Protein AF-A0A937LG15-F1 (afdb_monomer_lite)

Foldseek 3Di:
DLQVLQCLQQAPVVCLVVDDAPAADDDPDDPDDSVRSNVCNDLVSQQVVQCVVPPPDGDPPVNVVCVLLSKGWRGWYQDVVPVRDIDTDIDGDNVPGDLVVVCVVLPPVRSVVVCVVVVDDPPD

Secondary structure (DSSP, 8-state):
-HHHHHHHHSB-GGGTTT---SSB----S----HHHHHGGGSHHHHHHHHHHHSTT----HHHHHHHHTT-EEEEEEEEGGGTTEEEEEEE--GGGS-HHHHHHHHHHHHHHHHHHHTTT----

pLDDT: mean 82.6, std 12.72, range [34.53, 97.0]

Sequence (124 aa):
MIADTMLTNFKAKDFAALVEPINPLKVRNRVWTEDMLAELANVKMLGKLIGRCDPGKAVPVLLRHYLSLNGKLVCFNIHSNFNDSLEGLIIVDVRNTERKTLNRFLGTEGLEYFMSFHQLQDSA

Structure (mmCIF, N/CA/C/O backbone):
data_AF-A0A937LG15-F1
#
_entry.id   AF-A0A937LG15-F1
#
loop_
_atom_site.group_PDB
_atom_site.id
_atom_site.type_symbol
_atom_site.label_atom_id
_atom_site.label_alt_id
_atom_site.label_comp_id
_atom_site.label_asym_id
_atom_site.label_entity_id
_atom_site.label_seq_id
_atom_site.pdbx_PDB_ins_code
_atom_site.Cartn_x
_atom_site.Cartn_y
_atom_site.Cartn_z
_atom_site.occupancy
_atom_site.B_iso_or_equiv
_atom_site.auth_seq_id
_atom_site.auth_comp_id
_atom_site.auth_asym_id
_atom_site.auth_atom_id
_atom_site.pdbx_PDB_model_num
ATOM 1 N N . MET A 1 1 ? 10.652 -7.796 -8.415 1.00 71.81 1 MET A N 1
ATOM 2 C CA . MET A 1 1 ? 10.814 -8.412 -7.083 1.00 71.81 1 MET A CA 1
ATOM 3 C C . MET A 1 1 ? 9.962 -7.718 -6.034 1.00 71.81 1 MET A C 1
ATOM 5 O O . MET A 1 1 ? 8.942 -8.292 -5.718 1.00 71.81 1 MET A O 1
ATOM 9 N N . ILE A 1 2 ? 10.278 -6.503 -5.543 1.00 76.81 2 ILE A N 1
ATOM 10 C CA . ILE A 1 2 ? 9.453 -5.838 -4.499 1.00 76.81 2 ILE A CA 1
ATOM 11 C C . ILE A 1 2 ? 7.984 -5.746 -4.921 1.00 76.81 2 ILE A C 1
ATOM 13 O O . ILE A 1 2 ? 7.114 -6.194 -4.183 1.00 76.81 2 ILE A O 1
ATOM 17 N N . ALA A 1 3 ? 7.715 -5.219 -6.119 1.00 81.31 3 ALA A N 1
ATOM 18 C CA . ALA A 1 3 ? 6.358 -5.110 -6.644 1.00 81.31 3 ALA A CA 1
ATOM 19 C C . ALA A 1 3 ? 5.640 -6.472 -6.700 1.00 81.31 3 ALA A C 1
ATOM 21 O O . ALA A 1 3 ? 4.515 -6.595 -6.229 1.00 81.31 3 ALA A O 1
ATOM 22 N N . ASP A 1 4 ? 6.316 -7.511 -7.197 1.00 83.25 4 ASP A N 1
ATOM 23 C CA . ASP A 1 4 ? 5.755 -8.863 -7.290 1.00 83.25 4 ASP A CA 1
ATOM 24 C C . ASP A 1 4 ? 5.510 -9.482 -5.906 1.00 83.25 4 ASP A C 1
ATOM 26 O O . ASP A 1 4 ? 4.444 -10.039 -5.665 1.00 83.25 4 ASP A O 1
ATOM 30 N N . THR A 1 5 ? 6.446 -9.337 -4.960 1.00 79.94 5 THR A N 1
ATOM 31 C CA . THR A 1 5 ? 6.279 -9.794 -3.573 1.00 79.94 5 THR A CA 1
ATOM 32 C C . THR A 1 5 ? 5.087 -9.110 -2.910 1.00 79.94 5 THR A C 1
ATOM 34 O O . THR A 1 5 ? 4.308 -9.756 -2.212 1.00 79.94 5 THR A O 1
ATOM 37 N N . MET A 1 6 ? 4.917 -7.809 -3.144 1.00 82.31 6 MET A N 1
ATOM 38 C CA . MET A 1 6 ? 3.792 -7.033 -2.624 1.00 82.31 6 MET A CA 1
ATOM 39 C C . MET A 1 6 ? 2.460 -7.478 -3.214 1.00 82.31 6 MET A C 1
ATOM 41 O O . MET A 1 6 ? 1.531 -7.762 -2.461 1.00 82.31 6 MET A O 1
ATOM 45 N N . LEU A 1 7 ? 2.378 -7.611 -4.537 1.00 86.12 7 LEU A N 1
ATOM 46 C CA . LEU A 1 7 ? 1.167 -8.081 -5.210 1.00 86.12 7 LEU A CA 1
ATOM 47 C C . LEU A 1 7 ? 0.854 -9.555 -4.935 1.00 86.12 7 LEU A C 1
ATOM 49 O O . LEU A 1 7 ? -0.287 -9.958 -5.121 1.00 86.12 7 LEU A O 1
ATOM 53 N N . THR A 1 8 ? 1.825 -10.358 -4.500 1.00 85.50 8 THR A N 1
ATOM 54 C CA . THR A 1 8 ? 1.592 -11.761 -4.126 1.00 85.50 8 THR A CA 1
ATOM 55 C C . THR A 1 8 ? 1.021 -11.864 -2.712 1.00 85.50 8 THR A C 1
ATOM 57 O O . THR A 1 8 ? 0.011 -12.527 -2.499 1.00 85.50 8 THR A O 1
ATOM 60 N N . ASN A 1 9 ? 1.626 -11.165 -1.747 1.00 83.81 9 ASN A N 1
ATOM 61 C CA . ASN A 1 9 ? 1.323 -11.363 -0.324 1.00 83.81 9 ASN A CA 1
ATOM 62 C C . ASN A 1 9 ? 0.275 -10.406 0.241 1.00 83.81 9 ASN A C 1
ATOM 64 O O . ASN A 1 9 ? -0.403 -10.736 1.209 1.00 83.81 9 ASN A O 1
ATOM 68 N N . PHE A 1 10 ? 0.140 -9.218 -0.345 1.00 86.94 10 PHE A N 1
ATOM 69 C CA . PHE A 1 10 ? -0.697 -8.145 0.191 1.00 86.94 10 PHE A CA 1
ATOM 70 C C . PHE A 1 10 ? -1.759 -7.698 -0.815 1.00 86.94 10 PHE A C 1
ATOM 72 O O . PHE A 1 10 ? -2.175 -6.545 -0.793 1.00 86.94 10 PHE A O 1
ATOM 79 N N . LYS A 1 11 ? -2.199 -8.577 -1.724 1.00 90.00 11 LYS A N 1
ATOM 80 C CA . LYS A 1 11 ? -3.154 -8.211 -2.779 1.00 90.00 11 LYS A CA 1
ATOM 81 C C . LYS A 1 11 ? -4.539 -7.880 -2.227 1.00 90.00 11 LYS A C 1
ATOM 83 O O . LYS A 1 11 ? -5.148 -8.681 -1.517 1.00 90.00 11 LYS A O 1
ATOM 88 N N . ALA A 1 12 ? -5.092 -6.755 -2.657 1.00 92.81 12 ALA A N 1
ATOM 89 C CA . ALA A 1 12 ? -6.496 -6.401 -2.495 1.00 92.81 12 ALA A CA 1
ATOM 90 C C . ALA A 1 12 ? -7.342 -7.160 -3.534 1.00 92.81 12 ALA A C 1
ATOM 92 O O . ALA A 1 12 ? -7.755 -6.592 -4.543 1.00 92.81 12 ALA A O 1
ATOM 93 N N . LYS A 1 13 ? -7.539 -8.470 -3.322 1.00 89.81 13 LYS A N 1
ATOM 94 C CA . LYS A 1 13 ? -8.196 -9.370 -4.292 1.00 89.81 13 LYS A CA 1
ATOM 95 C C . LYS A 1 13 ? -9.566 -8.856 -4.743 1.00 89.81 13 LYS A C 1
ATOM 97 O O . LYS A 1 13 ? -9.827 -8.852 -5.940 1.00 89.81 13 LYS A O 1
ATOM 102 N N . ASP A 1 14 ? -10.357 -8.340 -3.808 1.00 90.94 14 ASP A N 1
ATOM 103 C CA . ASP A 1 14 ? -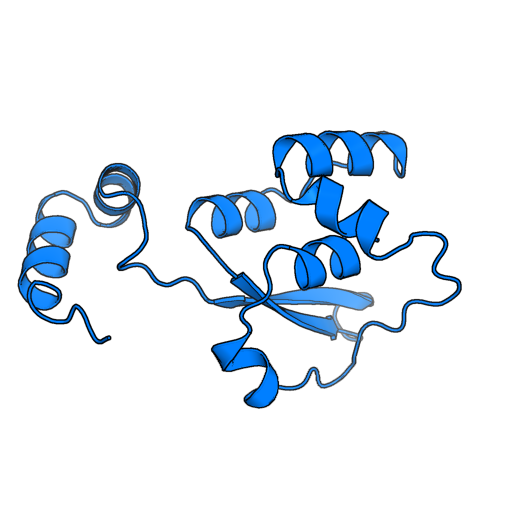11.736 -7.889 -4.050 1.00 90.94 14 ASP A CA 1
ATOM 104 C C . ASP A 1 14 ? -11.815 -6.642 -4.946 1.00 90.94 14 ASP A C 1
ATOM 106 O O . ASP A 1 14 ? -12.828 -6.390 -5.588 1.00 90.94 14 ASP A O 1
ATOM 110 N N . PHE A 1 15 ? -10.722 -5.879 -5.0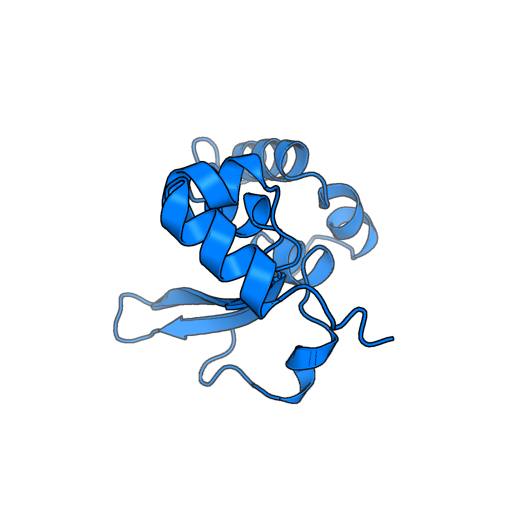38 1.00 90.69 15 PHE A N 1
ATOM 111 C CA . PHE A 1 15 ? -10.643 -4.640 -5.817 1.00 90.69 15 PHE A CA 1
ATOM 112 C C . PHE A 1 15 ? -9.805 -4.786 -7.089 1.00 90.69 15 PHE A C 1
ATOM 114 O O . PHE A 1 15 ? -9.805 -3.896 -7.935 1.00 90.69 15 PHE A O 1
ATOM 121 N N . ALA A 1 16 ? -9.095 -5.907 -7.248 1.00 88.31 16 ALA A N 1
ATOM 122 C CA . ALA A 1 16 ? -8.159 -6.113 -8.350 1.00 88.31 16 ALA A CA 1
ATOM 123 C C . ALA A 1 16 ? -8.832 -6.126 -9.731 1.00 88.31 16 ALA A C 1
ATOM 125 O O . ALA A 1 16 ? -8.168 -5.837 -10.717 1.00 88.31 16 ALA A O 1
ATOM 126 N N . ALA A 1 17 ? -10.123 -6.461 -9.801 1.00 90.88 17 ALA A N 1
ATOM 127 C CA . ALA A 1 17 ? -10.901 -6.440 -11.041 1.00 90.88 17 ALA A CA 1
ATOM 128 C C . ALA A 1 17 ? -11.550 -5.074 -11.337 1.00 90.88 17 ALA A C 1
ATOM 130 O O . ALA A 1 17 ? -12.110 -4.889 -12.411 1.00 90.88 17 ALA A O 1
ATOM 131 N N . LEU A 1 18 ? -11.513 -4.132 -10.386 1.00 93.69 18 LEU A N 1
ATOM 132 C CA . LEU A 1 18 ? -12.179 -2.830 -10.508 1.00 93.69 18 LEU A CA 1
ATOM 133 C C . LEU A 1 18 ? -11.267 -1.745 -11.087 1.00 93.69 18 LEU A C 1
ATOM 135 O O . LEU A 1 18 ? -11.753 -0.697 -11.506 1.00 93.69 18 LEU A O 1
ATOM 139 N N . VAL A 1 19 ? -9.950 -1.962 -11.065 1.00 92.06 19 VAL A N 1
ATOM 140 C CA . VAL A 1 19 ? -8.951 -0.976 -11.481 1.00 92.06 19 VAL A CA 1
ATOM 141 C C . VAL A 1 19 ? -7.809 -1.675 -12.204 1.00 92.06 19 VAL A C 1
ATOM 143 O O . VAL A 1 19 ? -7.294 -2.686 -11.731 1.00 92.06 19 VAL A O 1
ATOM 146 N N . GLU A 1 20 ? -7.357 -1.075 -13.302 1.00 90.38 20 GLU A N 1
ATOM 147 C CA . GLU A 1 20 ? -6.154 -1.484 -14.022 1.00 90.38 20 GLU A CA 1
ATOM 148 C C . GLU A 1 20 ? -5.141 -0.330 -14.083 1.00 90.38 20 GLU A C 1
ATOM 150 O O . GLU A 1 20 ? -5.532 0.838 -14.176 1.00 90.38 20 GLU A O 1
ATOM 155 N N . PRO A 1 21 ? -3.828 -0.620 -14.019 1.00 92.62 21 PRO A N 1
ATOM 156 C CA . PRO A 1 21 ? -2.805 0.407 -14.156 1.00 92.62 21 PRO A CA 1
ATOM 157 C C . PRO A 1 21 ? -2.748 0.931 -15.596 1.00 92.62 21 PRO A C 1
ATOM 159 O O . PRO A 1 21 ? -2.677 0.155 -16.546 1.00 92.62 21 PRO A O 1
ATOM 162 N N . ILE A 1 22 ? -2.687 2.255 -15.749 1.00 93.06 22 ILE A N 1
ATOM 163 C CA . ILE A 1 22 ? -2.591 2.918 -17.061 1.00 93.06 22 ILE A CA 1
ATOM 164 C C . ILE A 1 22 ? -1.284 2.532 -17.768 1.00 93.06 22 ILE A C 1
ATOM 166 O O . ILE A 1 22 ? -1.270 2.223 -18.957 1.00 93.06 22 ILE A O 1
ATOM 170 N N . ASN A 1 23 ? -0.176 2.528 -17.027 1.00 93.62 23 ASN A N 1
ATOM 171 C CA . ASN A 1 23 ? 1.138 2.124 -17.499 1.00 93.62 23 ASN A CA 1
ATOM 172 C C . ASN A 1 23 ? 1.694 1.026 -16.575 1.00 93.62 23 ASN A C 1
ATOM 174 O O . ASN A 1 23 ? 2.347 1.326 -15.571 1.00 93.62 23 ASN A O 1
ATOM 178 N N . PRO A 1 24 ? 1.412 -0.258 -16.857 1.00 90.81 24 PRO A N 1
ATOM 179 C CA . PRO A 1 24 ? 1.796 -1.354 -15.977 1.00 90.81 24 PRO A CA 1
ATOM 180 C C . PRO A 1 24 ? 3.316 -1.494 -15.867 1.00 90.81 24 PRO A C 1
ATOM 182 O O . PRO A 1 24 ? 4.043 -1.414 -16.862 1.00 90.81 24 PRO A O 1
ATOM 185 N N . LEU A 1 25 ? 3.798 -1.814 -14.663 1.00 87.62 25 LEU A N 1
ATOM 186 C CA . LEU A 1 25 ? 5.192 -2.207 -14.458 1.00 87.62 25 LEU A CA 1
ATOM 187 C C . LEU A 1 25 ? 5.513 -3.470 -15.277 1.00 87.62 25 LEU A C 1
ATOM 189 O O . LEU A 1 25 ? 5.039 -4.569 -14.981 1.00 87.62 25 LEU A O 1
ATOM 193 N N . LYS A 1 26 ? 6.388 -3.332 -16.276 1.00 85.12 26 LYS A N 1
ATOM 194 C CA . LYS A 1 26 ? 6.863 -4.448 -17.105 1.00 85.12 26 LY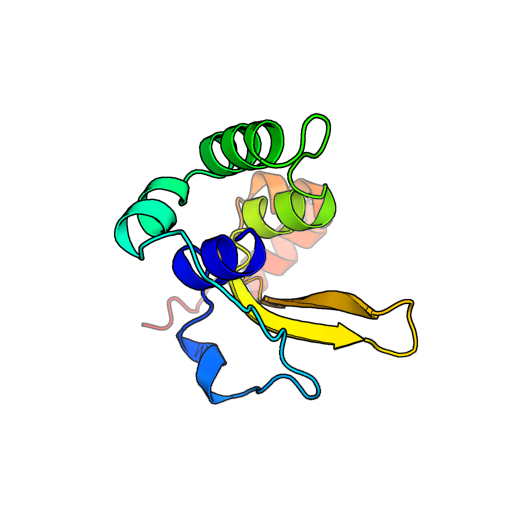S A CA 1
ATOM 195 C C . LYS A 1 26 ? 8.111 -5.071 -16.485 1.00 85.12 26 LYS A C 1
ATOM 197 O O . LYS A 1 26 ? 9.227 -4.616 -16.719 1.00 85.12 26 LYS A O 1
ATOM 202 N N . VAL A 1 27 ? 7.933 -6.139 -15.714 1.00 78.81 27 VAL A N 1
ATOM 203 C CA . VAL A 1 27 ? 9.059 -6.900 -15.153 1.00 78.81 27 VAL A CA 1
ATOM 204 C C . VAL A 1 27 ? 9.543 -7.937 -16.169 1.00 78.81 27 VAL A C 1
ATOM 206 O O . VAL A 1 27 ? 8.820 -8.882 -16.480 1.00 78.81 27 VAL A O 1
ATOM 209 N N . ARG A 1 28 ? 10.770 -7.777 -16.676 1.00 75.19 28 ARG A N 1
ATOM 210 C CA . ARG A 1 28 ? 11.441 -8.758 -17.549 1.00 75.19 28 ARG A CA 1
ATOM 211 C C . ARG A 1 28 ? 12.355 -9.669 -16.723 1.00 75.19 28 ARG A C 1
ATOM 213 O O . ARG A 1 28 ? 12.885 -9.228 -15.708 1.00 75.19 28 ARG A O 1
ATOM 220 N N . ASN A 1 29 ? 12.550 -10.911 -17.173 1.00 71.88 29 ASN A N 1
ATOM 221 C CA . ASN A 1 29 ? 13.464 -11.898 -16.577 1.00 71.88 29 ASN A CA 1
ATOM 222 C C . ASN A 1 29 ? 13.223 -12.140 -15.075 1.00 71.88 29 ASN A C 1
ATOM 224 O O . ASN A 1 29 ? 14.088 -11.885 -14.239 1.00 71.88 29 ASN A O 1
ATOM 228 N N . ARG A 1 30 ? 12.027 -12.626 -14.722 1.00 76.12 30 ARG A N 1
ATOM 229 C CA . ARG A 1 30 ? 11.722 -13.025 -13.341 1.00 76.12 30 ARG A CA 1
ATOM 230 C C . ARG A 1 30 ? 12.593 -14.224 -12.959 1.00 76.12 30 ARG A C 1
ATOM 232 O O . ARG A 1 30 ? 12.498 -15.270 -13.588 1.00 76.12 30 ARG A O 1
ATOM 239 N N . VAL A 1 31 ? 13.417 -14.061 -11.928 1.00 79.06 31 VAL A N 1
ATOM 240 C CA . VAL A 1 31 ? 14.297 -15.120 -11.391 1.00 79.06 31 VAL A CA 1
ATOM 241 C C . VAL A 1 31 ? 13.755 -15.753 -10.102 1.00 79.06 31 VAL A C 1
ATOM 243 O O . VAL A 1 31 ? 14.426 -16.574 -9.490 1.00 79.06 31 VAL A O 1
ATOM 246 N N . TRP A 1 32 ? 12.557 -15.355 -9.665 1.00 78.06 32 TRP A N 1
ATOM 247 C CA . TRP A 1 32 ? 11.906 -15.807 -8.430 1.00 78.06 32 TRP A CA 1
ATOM 248 C C . TRP A 1 32 ? 10.602 -16.556 -8.738 1.00 78.06 32 TRP A C 1
ATOM 250 O O . TRP A 1 32 ? 9.872 -16.172 -9.655 1.00 78.06 32 TRP A O 1
ATOM 260 N N . THR A 1 33 ? 10.307 -17.603 -7.960 1.00 81.44 33 THR A N 1
ATOM 261 C CA . THR A 1 33 ? 9.064 -18.394 -8.050 1.00 81.44 33 THR A CA 1
ATOM 262 C C . THR A 1 33 ? 7.966 -17.831 -7.144 1.00 81.44 33 THR A C 1
ATOM 264 O O . THR A 1 33 ? 8.245 -17.025 -6.257 1.00 81.44 33 THR A O 1
ATOM 267 N N . GLU A 1 34 ? 6.713 -18.250 -7.341 1.00 76.81 34 GLU A N 1
ATOM 268 C CA . GLU A 1 34 ? 5.604 -17.860 -6.454 1.00 76.81 34 GLU A CA 1
ATOM 269 C C . GLU A 1 34 ? 5.829 -18.323 -5.011 1.00 76.81 34 GLU A C 1
ATOM 271 O O . GLU A 1 34 ? 5.640 -17.525 -4.098 1.00 76.81 34 GLU A O 1
ATOM 276 N N . ASP A 1 35 ? 6.347 -19.537 -4.804 1.00 78.69 35 ASP A N 1
ATOM 277 C CA . ASP A 1 35 ? 6.691 -20.047 -3.469 1.00 78.69 35 ASP A CA 1
ATOM 278 C C . ASP A 1 35 ? 7.745 -19.169 -2.782 1.00 78.69 35 ASP A C 1
ATOM 280 O O . ASP A 1 35 ? 7.592 -18.780 -1.625 1.00 78.69 35 ASP A O 1
ATOM 284 N N . MET A 1 36 ? 8.787 -18.757 -3.519 1.00 74.19 36 MET A N 1
ATOM 285 C CA . MET A 1 36 ? 9.792 -17.821 -3.000 1.00 74.19 36 MET A CA 1
ATOM 286 C C . MET A 1 36 ? 9.181 -16.468 -2.625 1.00 74.19 36 MET A C 1
ATOM 288 O O . MET A 1 36 ? 9.654 -15.818 -1.695 1.00 74.19 36 MET A O 1
ATOM 292 N N . LEU A 1 37 ? 8.162 -16.013 -3.361 1.00 76.31 37 LEU A N 1
ATOM 293 C CA . LEU A 1 37 ? 7.456 -14.777 -3.046 1.00 76.31 37 LEU A CA 1
ATOM 294 C C . LEU A 1 37 ? 6.539 -14.944 -1.831 1.00 76.31 37 LEU A C 1
ATOM 296 O O . LEU A 1 37 ? 6.502 -14.029 -1.013 1.00 76.31 37 LEU A O 1
ATOM 300 N N . ALA A 1 38 ? 5.839 -16.069 -1.690 1.00 76.00 38 ALA A N 1
ATOM 301 C CA . ALA A 1 38 ? 4.919 -16.344 -0.586 1.00 76.00 38 ALA A CA 1
ATOM 302 C C . ALA A 1 38 ? 5.634 -16.388 0.777 1.00 76.00 38 ALA A C 1
ATOM 304 O O . ALA A 1 38 ? 5.153 -15.828 1.761 1.00 76.00 38 ALA A O 1
ATOM 305 N N . GLU A 1 39 ? 6.844 -16.949 0.823 1.00 73.56 39 GLU A N 1
ATOM 306 C CA . GLU A 1 39 ? 7.683 -16.957 2.032 1.00 73.56 39 GLU A CA 1
ATOM 307 C C . GLU A 1 39 ? 8.028 -15.537 2.529 1.00 73.56 39 GLU A C 1
ATOM 309 O O . GLU A 1 39 ? 8.276 -15.304 3.714 1.00 73.56 39 GLU A O 1
ATOM 314 N N . LEU A 1 40 ? 7.974 -14.533 1.646 1.00 69.75 40 LEU A N 1
ATOM 315 C CA . LEU A 1 40 ? 8.260 -13.133 1.969 1.00 69.75 40 LEU A CA 1
ATOM 316 C C . LEU A 1 40 ? 7.056 -12.357 2.526 1.00 69.75 40 LEU A C 1
ATOM 318 O O . LEU A 1 40 ? 7.146 -11.136 2.683 1.00 69.75 40 LEU A O 1
ATOM 322 N N . ALA A 1 41 ? 5.960 -13.037 2.878 1.00 66.69 41 ALA A N 1
ATOM 323 C CA . ALA A 1 41 ? 4.777 -12.437 3.501 1.00 66.69 41 ALA A CA 1
ATOM 324 C C . ALA A 1 41 ? 5.080 -11.679 4.806 1.00 66.69 41 ALA A C 1
ATOM 326 O O . ALA A 1 41 ? 4.361 -10.759 5.189 1.00 66.69 41 ALA A O 1
ATOM 327 N N . ASN A 1 42 ? 6.160 -12.022 5.512 1.00 68.75 42 ASN A N 1
ATOM 328 C CA . ASN A 1 42 ? 6.555 -11.284 6.705 1.00 68.75 42 ASN A CA 1
ATOM 329 C C . ASN A 1 42 ? 7.303 -9.998 6.316 1.00 68.75 42 ASN A C 1
ATOM 331 O O . ASN A 1 42 ? 8.413 -10.058 5.791 1.00 68.75 42 ASN A O 1
ATOM 335 N N . VAL A 1 43 ? 6.761 -8.826 6.663 1.00 65.31 43 VAL A N 1
ATOM 336 C CA . VAL A 1 43 ? 7.383 -7.507 6.410 1.00 65.31 43 VAL A CA 1
ATOM 337 C C . VAL A 1 43 ? 8.831 -7.427 6.929 1.00 65.31 43 VAL A C 1
ATOM 339 O O . VAL A 1 43 ? 9.679 -6.784 6.306 1.00 65.31 43 VAL A O 1
ATOM 342 N N . LYS A 1 44 ? 9.165 -8.123 8.030 1.00 68.62 44 LYS A N 1
ATOM 343 C CA . LYS A 1 44 ? 10.555 -8.236 8.513 1.00 68.62 44 LYS A CA 1
ATOM 344 C C . LYS A 1 44 ? 11.434 -9.064 7.570 1.00 68.62 44 LYS A C 1
ATOM 346 O O . LYS A 1 44 ? 12.603 -8.730 7.389 1.00 68.62 44 LYS A O 1
ATOM 351 N N . MET A 1 45 ? 10.902 -10.139 6.988 1.00 66.50 45 MET A N 1
ATOM 352 C CA . MET A 1 45 ? 11.624 -10.994 6.040 1.00 66.50 45 MET A CA 1
ATOM 353 C C . MET A 1 45 ? 11.802 -10.297 4.688 1.00 66.50 45 MET A C 1
ATOM 355 O O . MET A 1 45 ? 12.909 -10.282 4.156 1.00 66.50 45 MET A O 1
ATOM 359 N N . LEU A 1 46 ? 10.765 -9.607 4.209 1.00 68.12 46 LEU A N 1
ATOM 360 C CA . LEU A 1 46 ? 10.844 -8.711 3.059 1.00 68.12 46 LEU A CA 1
ATOM 361 C C . LEU A 1 46 ? 11.941 -7.656 3.244 1.00 68.12 46 LEU A C 1
ATOM 363 O O . LEU A 1 46 ? 12.768 -7.467 2.357 1.00 68.12 46 LEU A O 1
ATOM 367 N N . GLY A 1 47 ? 11.987 -6.995 4.406 1.00 67.06 47 GLY A N 1
ATOM 368 C CA . GLY A 1 47 ? 13.030 -6.016 4.717 1.00 67.06 47 GLY A CA 1
ATOM 369 C C . GLY A 1 47 ? 14.442 -6.602 4.636 1.00 67.06 47 GLY A C 1
ATOM 370 O O . GLY A 1 47 ? 15.325 -5.982 4.047 1.00 67.06 47 GLY A O 1
ATOM 371 N N . LYS A 1 48 ? 14.643 -7.821 5.156 1.00 68.62 48 LYS A N 1
ATOM 372 C CA . LYS A 1 48 ? 15.925 -8.538 5.055 1.00 68.62 48 LYS A CA 1
ATOM 373 C C . LYS A 1 48 ? 16.283 -8.897 3.612 1.00 68.62 48 LYS A C 1
ATOM 375 O O . LYS A 1 48 ? 17.451 -8.808 3.252 1.00 68.62 48 LYS A O 1
ATOM 380 N N . LEU A 1 49 ? 15.314 -9.314 2.798 1.00 65.56 49 LEU A N 1
ATOM 381 C CA . LEU A 1 49 ? 15.565 -9.722 1.416 1.00 65.56 49 LEU A CA 1
ATOM 382 C C . LEU A 1 49 ? 15.848 -8.523 0.500 1.00 65.56 49 LEU A C 1
ATOM 384 O O . LEU A 1 49 ? 16.781 -8.585 -0.296 1.00 65.56 49 LEU A O 1
ATOM 388 N N . ILE A 1 50 ? 15.135 -7.403 0.664 1.00 66.06 50 ILE A N 1
ATOM 389 C CA . ILE A 1 50 ? 15.450 -6.159 -0.060 1.00 66.06 50 ILE A CA 1
ATOM 390 C C . ILE A 1 50 ? 16.885 -5.724 0.240 1.00 66.06 50 ILE A C 1
ATOM 392 O O . ILE A 1 50 ? 17.638 -5.469 -0.694 1.00 66.06 50 ILE A O 1
ATOM 396 N N . GLY A 1 51 ? 17.291 -5.750 1.514 1.00 63.97 51 GLY A N 1
ATOM 397 C CA . GLY A 1 51 ? 18.661 -5.414 1.903 1.00 63.97 51 GLY A CA 1
ATOM 398 C C . GLY A 1 51 ? 19.729 -6.380 1.371 1.00 63.97 51 GLY A C 1
ATOM 399 O O . GLY A 1 51 ? 20.895 -6.005 1.316 1.00 63.97 51 GLY A O 1
ATOM 400 N N . ARG A 1 52 ? 19.361 -7.608 0.970 1.00 60.94 52 ARG A N 1
ATOM 401 C CA . ARG A 1 52 ? 20.270 -8.565 0.308 1.00 60.94 52 ARG A CA 1
ATOM 402 C C . ARG A 1 52 ? 20.364 -8.342 -1.199 1.00 60.94 52 ARG A C 1
ATOM 404 O O . ARG A 1 52 ? 21.439 -8.516 -1.758 1.00 60.94 52 ARG A O 1
ATOM 411 N N . CYS A 1 53 ? 19.253 -8.006 -1.853 1.00 61.97 53 CYS A N 1
ATOM 412 C CA . CYS A 1 53 ? 19.221 -7.787 -3.300 1.00 61.97 53 CYS A CA 1
ATOM 413 C C . CYS A 1 53 ? 19.771 -6.419 -3.703 1.00 61.97 53 CYS A C 1
ATOM 415 O O . CYS A 1 53 ? 20.355 -6.295 -4.773 1.00 61.97 53 CYS A O 1
ATOM 417 N N . ASP A 1 54 ? 19.584 -5.407 -2.860 1.00 64.69 54 ASP A N 1
ATOM 418 C CA . ASP A 1 54 ? 20.099 -4.060 -3.076 1.00 64.69 54 ASP A CA 1
ATOM 419 C C . ASP A 1 54 ? 20.680 -3.547 -1.745 1.00 64.69 54 ASP A C 1
ATOM 421 O O . ASP A 1 54 ? 19.939 -3.041 -0.890 1.00 64.69 54 ASP A O 1
ATOM 425 N N . PRO A 1 55 ? 21.987 -3.780 -1.504 1.00 56.00 55 PRO A N 1
ATOM 426 C CA . PRO A 1 55 ? 22.640 -3.449 -0.245 1.00 56.00 55 PRO A CA 1
ATOM 427 C C . PRO A 1 55 ? 22.423 -1.982 0.136 1.00 56.00 55 PRO A C 1
ATOM 429 O O . PRO A 1 55 ? 22.827 -1.069 -0.576 1.00 56.00 55 PRO A O 1
ATOM 432 N N . GLY A 1 56 ? 21.778 -1.755 1.282 1.00 60.75 56 GLY A N 1
ATOM 433 C CA . GLY A 1 56 ? 21.449 -0.414 1.779 1.00 60.75 56 GLY A CA 1
ATOM 434 C C . GLY A 1 56 ? 20.022 0.054 1.482 1.00 60.75 56 GLY A C 1
ATOM 435 O O . GLY A 1 56 ? 19.596 1.063 2.044 1.00 60.75 56 GLY A O 1
ATOM 436 N N . LYS A 1 57 ? 19.236 -0.685 0.685 1.00 65.31 57 LYS A N 1
ATOM 437 C CA . LYS A 1 57 ? 17.805 -0.401 0.513 1.00 65.31 57 LYS A CA 1
ATOM 438 C C . LYS A 1 57 ? 16.961 -1.184 1.513 1.00 65.31 57 LYS A C 1
ATOM 440 O O . LYS A 1 57 ? 17.170 -2.365 1.771 1.00 65.31 57 LYS A O 1
ATOM 445 N N . ALA A 1 58 ? 15.970 -0.503 2.076 1.00 68.50 58 ALA A N 1
ATOM 446 C CA . ALA A 1 58 ? 14.952 -1.081 2.943 1.00 68.50 58 ALA A CA 1
ATOM 447 C C . ALA A 1 58 ? 13.570 -0.917 2.300 1.00 68.50 58 ALA A C 1
ATOM 449 O O . ALA A 1 58 ? 13.406 -0.185 1.323 1.00 68.50 58 ALA A O 1
ATOM 450 N N . VAL A 1 59 ? 12.553 -1.560 2.883 1.00 73.38 59 VAL A N 1
ATOM 451 C CA . VAL A 1 59 ? 11.155 -1.265 2.539 1.00 73.38 59 VAL A CA 1
ATOM 452 C C . VAL A 1 59 ? 10.919 0.244 2.715 1.00 73.38 59 VAL A C 1
ATOM 454 O O . VAL A 1 59 ? 11.177 0.757 3.817 1.00 73.38 59 VAL A O 1
ATOM 457 N N . PRO A 1 60 ? 10.413 0.955 1.687 1.00 78.56 60 PRO A N 1
ATOM 458 C CA . PRO A 1 60 ? 10.092 2.372 1.796 1.00 78.56 60 PRO A CA 1
ATOM 459 C C . PRO A 1 60 ? 9.204 2.644 3.012 1.00 78.56 60 PRO A C 1
ATOM 461 O O . PRO A 1 60 ? 8.281 1.881 3.304 1.00 78.56 60 PRO A O 1
ATOM 464 N N . VAL A 1 61 ? 9.486 3.722 3.748 1.00 84.75 61 VAL A N 1
ATOM 465 C CA . VAL A 1 61 ? 8.800 4.020 5.018 1.00 84.75 61 VAL A CA 1
ATOM 466 C C . VAL A 1 61 ? 7.283 4.094 4.870 1.00 84.75 61 VAL A C 1
ATOM 468 O O . VAL A 1 61 ? 6.573 3.545 5.710 1.00 84.75 61 VAL A O 1
ATOM 471 N N . LEU A 1 62 ? 6.800 4.681 3.774 1.00 85.56 62 LEU A N 1
ATOM 472 C CA . LEU A 1 62 ? 5.373 4.782 3.480 1.00 85.56 62 LEU A CA 1
ATOM 473 C C . LEU A 1 62 ? 4.747 3.411 3.232 1.00 85.56 62 LEU A C 1
ATOM 475 O O . LEU A 1 62 ? 3.703 3.105 3.794 1.00 85.56 62 LEU A O 1
ATOM 479 N N . LEU A 1 63 ? 5.419 2.546 2.470 1.00 84.19 63 LEU A N 1
ATOM 480 C CA . LEU A 1 63 ? 4.923 1.196 2.217 1.00 84.19 63 LEU A CA 1
ATOM 481 C C . LEU A 1 63 ? 4.806 0.410 3.528 1.00 84.19 63 LEU A C 1
ATOM 483 O O . LEU A 1 63 ? 3.764 -0.167 3.817 1.00 84.19 63 LEU A O 1
ATOM 487 N N . ARG A 1 64 ? 5.839 0.463 4.379 1.00 84.19 64 ARG A N 1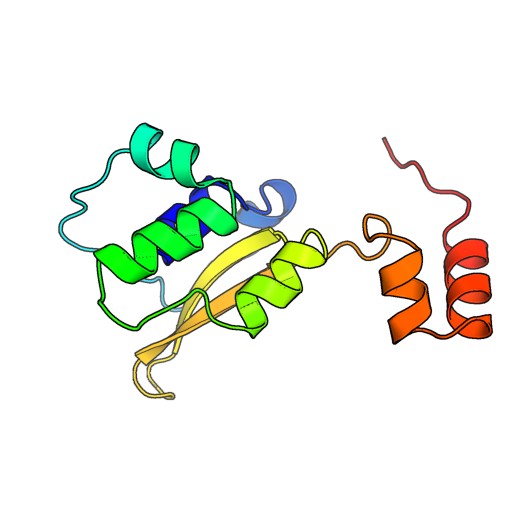
ATOM 488 C CA . ARG A 1 64 ? 5.796 -0.152 5.714 1.00 84.19 64 ARG A CA 1
ATOM 489 C C . ARG A 1 64 ? 4.663 0.414 6.572 1.00 84.19 64 ARG A C 1
ATOM 491 O O . ARG A 1 64 ? 4.028 -0.347 7.296 1.00 84.19 64 ARG A O 1
ATOM 498 N N . HIS A 1 65 ? 4.431 1.724 6.511 1.00 88.00 65 HIS A N 1
ATOM 499 C CA . HIS A 1 65 ? 3.360 2.370 7.257 1.00 88.00 65 HIS A CA 1
ATOM 500 C C . HIS A 1 65 ? 1.986 1.843 6.829 1.00 88.00 65 HIS A C 1
ATOM 502 O O . HIS A 1 65 ? 1.248 1.348 7.676 1.00 88.00 65 HIS A O 1
ATOM 508 N N . TYR A 1 66 ? 1.670 1.843 5.534 1.00 90.50 66 TYR A N 1
ATOM 509 C CA . TYR A 1 66 ? 0.372 1.353 5.068 1.00 90.50 66 TYR A CA 1
ATOM 510 C C . TYR A 1 66 ? 0.175 -0.144 5.319 1.00 90.50 66 TYR A C 1
ATOM 512 O O . TYR A 1 66 ? -0.904 -0.540 5.744 1.00 90.50 66 TYR A O 1
ATOM 520 N N . LEU A 1 67 ? 1.215 -0.972 5.172 1.00 86.25 67 LEU A N 1
ATOM 521 C CA . LEU A 1 67 ? 1.132 -2.392 5.538 1.00 86.25 67 LEU A CA 1
ATOM 522 C C . LEU A 1 67 ? 0.841 -2.588 7.037 1.00 86.25 67 LEU A C 1
ATOM 524 O O . LEU A 1 67 ? 0.094 -3.491 7.399 1.00 86.25 67 LEU A O 1
ATOM 528 N N . SER A 1 68 ? 1.371 -1.725 7.915 1.00 85.25 68 SER A N 1
ATOM 529 C CA . SER A 1 68 ? 1.049 -1.765 9.353 1.00 85.25 68 SER A CA 1
ATOM 530 C C . SER A 1 68 ? -0.398 -1.375 9.677 1.00 85.25 68 SER A C 1
ATOM 532 O O . SER A 1 68 ? -0.891 -1.714 10.747 1.00 85.25 68 SER A O 1
ATOM 534 N N . LEU A 1 69 ? -1.085 -0.703 8.748 1.00 89.75 69 LEU A N 1
ATOM 535 C CA . LEU A 1 69 ? -2.516 -0.391 8.817 1.00 89.75 69 LEU A CA 1
ATOM 536 C C . LEU A 1 69 ? -3.375 -1.465 8.131 1.00 89.75 69 LEU A C 1
ATOM 538 O O . LEU A 1 69 ? -4.512 -1.195 7.762 1.00 89.75 69 LEU A O 1
ATOM 542 N N . ASN A 1 70 ? -2.830 -2.665 7.898 1.00 87.06 70 ASN A N 1
ATOM 543 C CA . ASN A 1 70 ? -3.477 -3.715 7.107 1.00 87.06 70 ASN A CA 1
ATOM 544 C C . ASN A 1 70 ? -3.813 -3.266 5.667 1.00 87.06 70 ASN A C 1
ATOM 546 O O . ASN A 1 70 ? -4.793 -3.704 5.062 1.00 87.06 70 ASN A O 1
ATOM 550 N N . GLY A 1 71 ? -2.998 -2.362 5.117 1.00 91.56 71 GLY A N 1
ATOM 551 C CA . GLY A 1 71 ? -3.113 -1.902 3.743 1.00 91.56 71 GLY A CA 1
ATOM 552 C C . GLY A 1 71 ? -2.825 -3.023 2.751 1.00 91.56 71 GLY A C 1
ATOM 553 O O . GLY A 1 71 ? -1.860 -3.773 2.900 1.00 91.56 71 GLY A O 1
ATOM 554 N N . LYS A 1 72 ? -3.654 -3.110 1.716 1.00 91.50 72 LYS A N 1
ATOM 555 C CA . LYS A 1 72 ? -3.558 -4.098 0.643 1.00 91.50 72 LYS A CA 1
ATOM 556 C C . LYS A 1 72 ? -3.322 -3.396 -0.690 1.00 91.50 72 LYS A C 1
ATOM 558 O O . LYS A 1 72 ? -3.956 -2.389 -0.987 1.00 91.50 72 LYS A O 1
ATOM 563 N N . LEU A 1 73 ? -2.416 -3.919 -1.506 1.00 92.06 73 LEU A N 1
ATOM 564 C CA . LEU A 1 73 ? -2.083 -3.372 -2.817 1.00 92.06 73 LEU A CA 1
ATOM 565 C C . LEU A 1 73 ? -3.025 -3.894 -3.900 1.00 92.06 73 LEU A C 1
ATOM 567 O O . LEU A 1 73 ? -3.266 -5.096 -3.999 1.00 92.06 73 LEU A O 1
ATOM 571 N N . VAL A 1 74 ? -3.503 -2.994 -4.752 1.00 93.44 74 VAL A N 1
ATOM 572 C CA . VAL A 1 74 ? -4.329 -3.327 -5.919 1.00 93.44 74 VAL A CA 1
ATOM 573 C C . VAL A 1 74 ? -3.436 -3.580 -7.133 1.00 93.44 74 VAL A C 1
ATOM 575 O O . VAL A 1 74 ? -3.443 -4.671 -7.702 1.00 93.44 74 VAL A O 1
ATOM 578 N N . CYS A 1 75 ? -2.623 -2.589 -7.501 1.00 91.81 75 CYS A N 1
ATOM 579 C CA . CYS A 1 75 ? -1.749 -2.631 -8.669 1.00 91.81 75 CYS A CA 1
ATOM 580 C C . CYS A 1 75 ? -0.552 -1.683 -8.514 1.00 91.81 75 CYS A C 1
ATOM 582 O O . CYS A 1 75 ? -0.523 -0.831 -7.622 1.00 91.81 75 CYS A O 1
ATOM 584 N N . PHE A 1 76 ? 0.413 -1.820 -9.426 1.00 92.12 76 PHE A N 1
ATOM 585 C CA . PHE A 1 76 ? 1.503 -0.867 -9.611 1.00 92.12 76 PHE A CA 1
ATOM 586 C C . PHE A 1 76 ? 1.433 -0.216 -10.99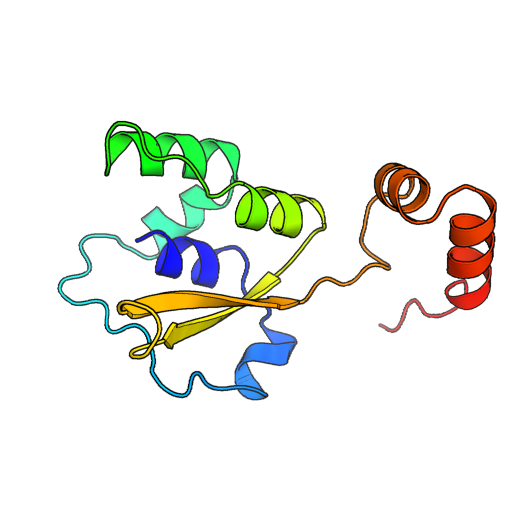1 1.00 92.12 76 PHE A C 1
ATOM 588 O O . PHE A 1 76 ? 1.180 -0.893 -11.989 1.00 92.12 76 PHE A O 1
ATOM 595 N N . ASN A 1 77 ? 1.722 1.077 -11.028 1.00 92.81 77 ASN A N 1
ATOM 596 C CA . ASN A 1 77 ? 1.793 1.917 -12.213 1.00 92.81 77 ASN A CA 1
ATOM 597 C C . ASN A 1 77 ? 3.197 2.532 -12.332 1.00 92.81 77 ASN A C 1
ATOM 599 O O . ASN A 1 77 ? 3.871 2.740 -11.323 1.00 92.81 77 ASN A O 1
ATOM 603 N N . ILE A 1 78 ? 3.636 2.813 -13.558 1.00 93.75 78 ILE A N 1
ATOM 604 C CA . ILE A 1 78 ? 4.838 3.601 -13.835 1.00 93.75 78 ILE A CA 1
ATOM 605 C C . ILE A 1 78 ? 4.436 4.996 -14.299 1.00 93.75 78 ILE A C 1
ATOM 607 O O . ILE A 1 78 ? 3.790 5.152 -15.338 1.00 93.75 78 ILE A O 1
ATOM 611 N N . HIS A 1 79 ? 4.872 6.018 -13.571 1.00 91.94 79 HIS A N 1
ATOM 612 C CA . HIS A 1 79 ? 4.601 7.403 -13.932 1.00 91.94 79 HIS A CA 1
ATOM 613 C C . HIS A 1 79 ? 5.756 7.994 -14.745 1.00 91.94 79 HIS A C 1
ATOM 615 O O . HIS A 1 79 ? 6.733 8.511 -14.199 1.00 91.94 79 HIS A O 1
ATOM 621 N N . SER A 1 80 ? 5.628 7.967 -16.074 1.00 91.00 80 SER A N 1
ATOM 622 C CA . SER A 1 80 ? 6.679 8.428 -16.997 1.00 91.00 80 SER A CA 1
ATOM 623 C C . SER A 1 80 ? 7.077 9.890 -16.778 1.00 91.00 80 SER A C 1
ATOM 625 O O . SER A 1 80 ? 8.247 10.246 -16.865 1.00 91.00 80 SER A O 1
ATOM 627 N N . ASN A 1 81 ? 6.118 10.743 -16.409 1.00 92.25 81 ASN A N 1
ATOM 628 C CA . ASN A 1 81 ? 6.363 12.173 -16.193 1.00 92.25 81 ASN A CA 1
ATOM 629 C C . ASN A 1 81 ? 6.971 12.477 -14.810 1.00 92.25 81 ASN A C 1
ATOM 631 O O . ASN A 1 81 ? 7.162 13.639 -14.465 1.00 92.25 81 ASN A O 1
ATOM 635 N N . PHE A 1 82 ? 7.259 11.447 -14.007 1.00 88.19 82 PHE A N 1
ATOM 636 C CA . PHE A 1 82 ? 7.881 11.568 -12.689 1.00 88.19 82 PHE A CA 1
ATOM 637 C C . PHE A 1 82 ? 9.058 10.589 -12.573 1.00 88.19 82 PHE A C 1
ATOM 639 O O . PHE A 1 82 ? 9.129 9.776 -11.658 1.00 88.19 82 PHE A O 1
ATOM 646 N N . ASN A 1 83 ? 9.984 10.670 -13.537 1.00 89.31 83 ASN A N 1
ATOM 647 C CA . ASN A 1 83 ? 11.218 9.876 -13.577 1.00 89.31 83 ASN A CA 1
ATOM 648 C C . ASN A 1 83 ? 10.973 8.356 -13.494 1.00 89.31 83 ASN A C 1
ATOM 650 O O . ASN A 1 83 ? 11.619 7.661 -12.709 1.00 89.31 83 ASN A O 1
ATOM 654 N N . ASP A 1 84 ? 9.994 7.865 -14.261 1.00 88.25 84 ASP A N 1
ATOM 655 C CA . ASP A 1 84 ? 9.564 6.461 -14.265 1.00 88.25 84 ASP A CA 1
ATOM 656 C C . ASP A 1 84 ? 9.335 5.891 -12.852 1.00 88.25 84 ASP A C 1
ATOM 658 O O . ASP A 1 84 ? 9.685 4.745 -12.547 1.00 88.25 84 ASP A O 1
ATOM 662 N N . SER A 1 85 ? 8.760 6.701 -11.957 1.00 88.81 85 SER A N 1
ATOM 663 C CA . SER A 1 85 ? 8.505 6.280 -10.584 1.00 88.81 85 SER A CA 1
ATOM 664 C C . SER A 1 85 ? 7.531 5.106 -10.532 1.00 88.81 85 SER A C 1
ATOM 666 O O . SER A 1 85 ? 6.583 4.997 -11.312 1.00 88.81 85 SER A O 1
ATOM 668 N N . LEU A 1 86 ? 7.758 4.233 -9.552 1.00 87.62 86 LEU A N 1
ATOM 669 C CA . LEU A 1 86 ? 6.842 3.153 -9.226 1.00 87.62 86 LEU A CA 1
ATOM 670 C C . LEU A 1 86 ? 5.767 3.656 -8.258 1.00 87.62 86 LEU A C 1
ATOM 672 O O . LEU A 1 86 ? 6.055 3.929 -7.092 1.00 87.62 86 LEU A O 1
ATOM 676 N N . GLU A 1 87 ? 4.527 3.712 -8.725 1.00 89.88 87 GLU A N 1
ATOM 677 C CA . GLU A 1 87 ? 3.359 4.120 -7.948 1.00 89.88 87 GLU A CA 1
ATOM 678 C C . GLU A 1 87 ? 2.514 2.901 -7.590 1.00 89.88 87 GLU A C 1
ATOM 680 O O . GLU A 1 87 ? 2.200 2.081 -8.450 1.00 89.88 87 GLU A O 1
ATOM 685 N N . GLY A 1 88 ? 2.144 2.759 -6.319 1.00 90.38 88 GLY A N 1
ATOM 686 C CA . GLY A 1 88 ? 1.282 1.675 -5.854 1.00 90.38 88 GLY A CA 1
ATOM 687 C C . GLY A 1 88 ? -0.079 2.206 -5.428 1.00 90.38 88 GLY A C 1
ATOM 688 O O . GLY A 1 88 ? -0.143 3.116 -4.603 1.00 90.38 88 GLY A O 1
ATOM 689 N N . LEU A 1 89 ? -1.156 1.605 -5.932 1.00 93.56 89 LEU A N 1
ATOM 690 C CA . LEU A 1 89 ? -2.496 1.840 -5.400 1.00 93.56 89 LEU A CA 1
ATOM 691 C C . LEU A 1 89 ? -2.721 0.921 -4.197 1.00 93.56 89 LEU A C 1
ATOM 693 O O . LEU A 1 89 ? -2.659 -0.304 -4.330 1.00 93.56 89 LEU A O 1
ATOM 697 N N . ILE A 1 90 ? -2.974 1.512 -3.029 1.00 93.50 90 ILE A N 1
ATOM 698 C CA . ILE A 1 90 ? -3.159 0.798 -1.761 1.00 93.50 90 ILE A CA 1
ATOM 699 C C . ILE A 1 90 ? -4.539 1.123 -1.195 1.00 93.50 90 ILE A C 1
ATOM 701 O O . ILE A 1 90 ? -4.925 2.286 -1.128 1.00 93.50 90 ILE A O 1
ATOM 705 N N . ILE A 1 91 ? -5.254 0.095 -0.750 1.00 93.94 91 ILE A N 1
ATOM 706 C CA . ILE A 1 91 ? -6.525 0.208 -0.039 1.00 93.94 91 ILE A CA 1
ATOM 707 C C . ILE A 1 91 ? -6.291 -0.135 1.425 1.00 93.94 91 ILE A C 1
ATOM 709 O O . ILE A 1 91 ? -5.687 -1.159 1.741 1.00 93.94 91 ILE A O 1
ATOM 713 N N . VAL A 1 92 ? -6.785 0.718 2.316 1.00 92.94 92 VAL A N 1
ATOM 714 C CA . VAL A 1 92 ? -6.745 0.514 3.764 1.00 92.94 92 VAL A CA 1
ATOM 715 C C . VAL A 1 92 ? -8.175 0.503 4.275 1.00 92.94 92 VAL A C 1
ATOM 717 O O . VAL A 1 92 ? -8.896 1.485 4.110 1.00 92.94 92 VAL A O 1
ATOM 720 N N . ASP A 1 93 ? -8.572 -0.592 4.917 1.00 91.50 93 ASP A N 1
ATOM 721 C CA . ASP A 1 93 ? -9.815 -0.621 5.678 1.00 91.50 93 ASP A CA 1
ATOM 722 C C . ASP A 1 93 ? -9.528 -0.225 7.127 1.00 91.50 93 ASP A C 1
ATOM 724 O O . ASP A 1 93 ? -9.013 -1.008 7.930 1.00 91.50 93 ASP A O 1
ATOM 728 N N . VAL A 1 94 ? -9.864 1.021 7.452 1.00 90.69 94 VAL A N 1
ATOM 729 C CA . VAL A 1 94 ? -9.629 1.626 8.769 1.00 90.69 94 VAL A CA 1
ATOM 730 C C . VAL A 1 94 ? -10.391 0.881 9.873 1.00 90.69 94 VAL A C 1
ATOM 732 O O . VAL A 1 94 ? -9.928 0.842 11.011 1.00 90.69 94 VAL A O 1
ATOM 735 N N . ARG A 1 95 ? -11.499 0.201 9.546 1.00 89.75 95 ARG A N 1
ATOM 736 C CA . ARG A 1 95 ? -12.265 -0.621 10.501 1.00 89.75 95 ARG A CA 1
ATOM 737 C C . ARG A 1 95 ? -11.463 -1.826 10.995 1.00 89.75 95 ARG A C 1
ATOM 739 O O . ARG A 1 95 ? -11.626 -2.248 12.131 1.00 89.75 95 ARG A O 1
ATOM 746 N N . ASN A 1 96 ? -10.544 -2.323 10.167 1.00 88.75 96 ASN A N 1
ATOM 747 C CA . ASN A 1 96 ? -9.665 -3.454 10.468 1.00 88.75 96 ASN A CA 1
ATOM 748 C C . ASN A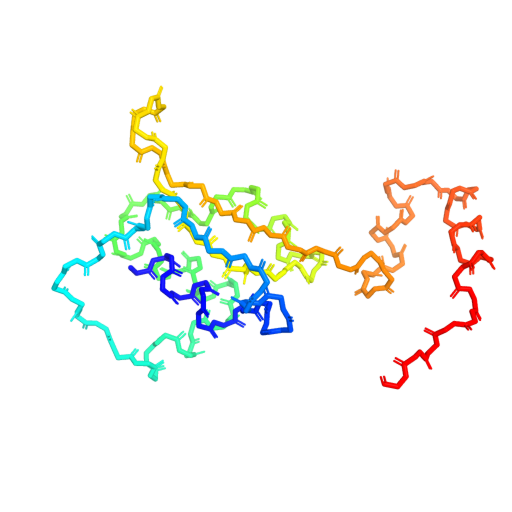 1 96 ? -8.293 -3.020 11.015 1.00 88.75 96 ASN A C 1
ATOM 750 O O . ASN A 1 96 ? -7.350 -3.811 11.034 1.00 88.75 96 ASN A O 1
ATOM 754 N N . THR A 1 97 ? -8.146 -1.757 11.420 1.00 89.31 97 THR A N 1
ATOM 755 C CA . THR A 1 97 ? -6.905 -1.222 11.990 1.00 89.31 97 THR A CA 1
ATOM 756 C C . THR A 1 97 ? -6.934 -1.297 13.517 1.00 89.31 97 THR A C 1
ATOM 758 O O . THR A 1 97 ? -7.966 -1.085 14.151 1.00 89.31 97 THR A O 1
ATOM 761 N N . GLU A 1 98 ? -5.780 -1.550 14.143 1.00 89.25 98 GLU A N 1
ATOM 762 C CA . GLU A 1 98 ? -5.670 -1.594 15.603 1.00 89.25 98 GLU A CA 1
ATOM 763 C C . GLU A 1 98 ? -6.173 -0.304 16.272 1.00 89.25 98 GLU A C 1
ATOM 765 O O . GLU A 1 98 ? -5.726 0.803 15.957 1.00 89.25 98 GLU A O 1
ATOM 770 N N . ARG A 1 99 ? -7.026 -0.452 17.294 1.00 91.00 99 ARG A N 1
ATOM 771 C CA . ARG A 1 99 ? -7.619 0.666 18.049 1.00 91.00 99 ARG A CA 1
ATOM 772 C C . ARG A 1 99 ? -6.585 1.657 18.586 1.00 91.00 99 ARG A C 1
ATOM 774 O O . ARG A 1 99 ? -6.833 2.858 18.583 1.00 91.00 99 ARG A O 1
ATOM 781 N N . LYS A 1 100 ? -5.416 1.178 19.025 1.00 92.94 100 LYS A N 1
ATOM 782 C CA . LYS A 1 100 ? -4.317 2.036 19.500 1.00 92.94 100 LYS A CA 1
ATOM 783 C C . LYS A 1 100 ? -3.800 2.956 18.392 1.00 92.94 100 LYS A C 1
ATOM 785 O O . LYS A 1 100 ? -3.519 4.126 18.642 1.00 92.94 100 LYS A O 1
ATOM 790 N N . THR A 1 101 ? -3.679 2.423 17.181 1.00 91.75 101 THR A N 1
ATOM 791 C CA . THR A 1 101 ? -3.247 3.174 16.003 1.00 91.75 101 THR A CA 1
ATOM 792 C C . THR A 1 101 ? -4.316 4.178 15.591 1.00 91.75 101 THR A C 1
ATOM 794 O O . THR A 1 101 ? -3.989 5.344 15.390 1.00 91.75 101 THR A O 1
ATOM 797 N N . LEU A 1 102 ? -5.589 3.774 15.576 1.00 92.19 102 LEU A N 1
ATOM 798 C CA . LEU A 1 102 ? -6.708 4.690 15.333 1.00 92.19 102 LEU A CA 1
ATOM 799 C C . LEU A 1 102 ? -6.742 5.837 16.345 1.00 92.19 102 LEU A C 1
ATOM 801 O O . LEU A 1 102 ? -6.791 6.992 15.942 1.00 92.19 102 LEU A O 1
ATOM 805 N N . ASN A 1 103 ? -6.610 5.545 17.641 1.00 95.12 103 ASN A N 1
ATOM 806 C CA . ASN A 1 103 ? -6.567 6.566 18.691 1.00 95.12 103 ASN A CA 1
ATOM 807 C C . ASN A 1 103 ? -5.413 7.560 18.497 1.00 95.12 103 ASN A C 1
ATOM 809 O O . ASN A 1 103 ? -5.559 8.749 18.751 1.00 95.12 103 ASN A O 1
ATOM 813 N N . ARG A 1 104 ? -4.253 7.080 18.031 1.00 94.69 104 ARG A N 1
ATOM 814 C CA . ARG A 1 104 ? -3.094 7.938 17.759 1.00 94.69 104 ARG A CA 1
ATOM 815 C C . ARG A 1 104 ? -3.365 8.949 16.640 1.00 94.69 104 ARG A C 1
ATOM 817 O O . ARG A 1 104 ? -2.814 10.042 16.698 1.00 94.69 104 ARG A O 1
ATOM 824 N N . PHE A 1 105 ? -4.149 8.578 15.628 1.00 92.88 105 PHE A N 1
ATOM 825 C CA . PHE A 1 105 ? -4.433 9.437 14.474 1.00 92.88 105 PHE A CA 1
ATOM 826 C C . PHE A 1 105 ? -5.699 10.280 14.643 1.00 92.88 105 PHE A C 1
ATOM 828 O O . PHE A 1 105 ? -5.703 11.441 14.253 1.00 92.88 105 PHE A O 1
ATOM 835 N N . LEU A 1 106 ? -6.755 9.704 15.216 1.00 94.81 106 LEU A N 1
ATOM 836 C CA . LEU A 1 106 ? -8.066 10.340 15.367 1.00 94.81 106 LEU A CA 1
ATOM 837 C C . LEU A 1 106 ? -8.213 11.103 16.692 1.00 94.81 106 LEU A C 1
ATOM 839 O O . LEU A 1 106 ? -9.120 11.919 16.829 1.00 94.81 106 LEU A O 1
ATOM 843 N N . GLY A 1 107 ? -7.348 10.832 17.674 1.00 96.88 107 GLY A N 1
ATOM 844 C CA . GLY A 1 107 ? -7.556 11.255 19.058 1.00 96.88 107 GLY A CA 1
ATOM 845 C C . GLY A 1 107 ? -8.684 10.474 19.741 1.00 96.88 107 GLY A C 1
ATOM 846 O O . GLY A 1 107 ? -9.369 9.664 19.113 1.00 96.88 107 GLY A O 1
ATOM 847 N N . THR A 1 108 ? -8.879 10.720 21.038 1.00 96.50 108 THR A N 1
ATOM 848 C CA . THR A 1 108 ? -9.889 10.014 21.844 1.00 96.50 108 THR A CA 1
ATOM 849 C C . THR A 1 108 ? -11.304 10.266 21.324 1.00 96.50 108 THR A C 1
ATOM 851 O O . THR A 1 108 ? -12.020 9.315 21.026 1.00 96.50 108 THR A O 1
ATOM 854 N N . GLU A 1 109 ? -11.682 11.534 21.135 1.00 97.00 109 GLU A N 1
ATOM 855 C CA . GLU A 1 109 ? -13.020 11.917 20.658 1.00 97.00 109 GLU A CA 1
ATOM 856 C C . GLU A 1 109 ? -13.293 11.391 19.242 1.00 97.00 109 GLU A C 1
ATOM 858 O O . GLU A 1 109 ? -14.353 10.831 18.967 1.00 97.00 109 GLU A O 1
ATOM 863 N N . GLY A 1 110 ? -12.309 11.505 18.341 1.00 96.12 110 GLY A N 1
ATOM 864 C CA . GLY A 1 110 ? -12.435 11.004 16.974 1.00 96.12 110 GLY A CA 1
ATOM 865 C C . GLY A 1 110 ? -12.534 9.482 16.915 1.00 96.12 110 GLY A C 1
ATOM 866 O O . GLY A 1 110 ? -13.280 8.947 16.096 1.00 96.12 110 GLY A O 1
ATOM 867 N N . LEU A 1 111 ? -11.831 8.770 17.802 1.00 94.56 111 LEU A N 1
ATOM 868 C CA . LEU A 1 111 ? -11.968 7.324 17.932 1.00 94.56 111 LEU A CA 1
ATOM 869 C C . LEU A 1 111 ? -13.357 6.937 18.441 1.00 94.56 111 LEU A C 1
ATOM 871 O O . LEU A 1 111 ? -13.944 5.998 17.914 1.00 94.56 111 LEU A O 1
ATOM 875 N N . GLU A 1 112 ? -13.881 7.623 19.454 1.00 94.00 112 GLU A N 1
ATOM 876 C CA . GLU A 1 112 ? -15.226 7.367 19.979 1.00 94.00 112 GLU A CA 1
ATOM 877 C C . GLU A 1 112 ? -16.297 7.603 18.916 1.00 94.00 112 GLU A C 1
ATOM 879 O O . GLU A 1 112 ? -17.160 6.747 18.723 1.00 94.00 112 GLU A O 1
ATOM 884 N N . TYR A 1 113 ? -16.192 8.705 18.170 1.00 94.50 113 TYR A N 1
ATOM 885 C CA . TYR A 1 113 ? -17.067 8.996 17.037 1.00 94.50 113 TYR A CA 1
ATOM 886 C C . TYR A 1 113 ? -16.961 7.937 15.931 1.00 94.50 113 TYR A C 1
ATOM 888 O O . TYR A 1 113 ? -17.971 7.423 15.458 1.00 94.50 113 TYR A O 1
ATOM 896 N N . PHE A 1 114 ? -15.741 7.563 15.534 1.00 93.50 114 PHE A N 1
ATOM 897 C CA . PHE A 1 114 ? -15.525 6.522 14.528 1.00 93.50 114 PHE A CA 1
ATOM 898 C C . PHE A 1 114 ? -16.140 5.191 14.975 1.00 93.50 114 PHE A C 1
ATOM 900 O O . PHE A 1 114 ? -16.860 4.542 14.220 1.00 93.50 114 PHE A O 1
ATOM 907 N N . MET A 1 115 ? -15.896 4.795 16.225 1.00 89.88 115 MET A N 1
ATOM 908 C CA . MET A 1 115 ? -16.410 3.545 16.775 1.00 89.88 115 MET A CA 1
ATOM 909 C C . MET A 1 115 ? -17.932 3.554 16.903 1.00 89.88 115 MET A C 1
ATOM 911 O O . MET A 1 115 ? -18.540 2.525 16.642 1.00 89.88 115 MET A O 1
ATOM 915 N N . SER A 1 116 ? -18.559 4.670 17.283 1.00 91.88 116 SER A N 1
ATOM 916 C CA . SER A 1 116 ? -20.024 4.759 17.368 1.00 91.88 116 SER A CA 1
ATOM 917 C C . SER A 1 116 ? -20.684 4.733 15.990 1.00 91.88 116 SER A C 1
ATOM 919 O O . SER A 1 116 ? -21.701 4.069 15.811 1.00 91.88 116 SER A O 1
ATOM 921 N N . PHE A 1 117 ? -20.076 5.378 14.994 1.00 91.62 117 PHE A N 1
ATOM 922 C CA . PHE A 1 117 ? -20.570 5.365 13.620 1.00 91.62 117 PHE A CA 1
ATOM 923 C C . PHE A 1 117 ? -20.439 3.982 12.962 1.00 91.62 117 PHE A C 1
ATOM 925 O O . PHE A 1 117 ? -21.329 3.549 12.234 1.00 91.62 117 PHE A O 1
ATOM 932 N N . HIS A 1 118 ? -19.346 3.264 13.234 1.00 88.25 118 HIS A N 1
ATOM 933 C CA . HIS A 1 118 ? -19.060 1.955 12.636 1.00 88.25 118 HIS A CA 1
ATOM 934 C C . HIS A 1 118 ? -19.474 0.756 13.505 1.00 88.25 118 HIS A C 1
ATOM 936 O O . HIS A 1 118 ? -19.183 -0.381 13.139 1.00 88.25 118 HIS A O 1
ATOM 942 N N . GLN A 1 119 ? -20.178 0.978 14.619 1.00 70.38 119 GLN A N 1
ATOM 943 C CA . GLN A 1 119 ? -20.529 -0.038 15.624 1.00 70.38 119 GLN A CA 1
ATOM 944 C C . GLN A 1 119 ? -21.472 -1.164 15.136 1.00 70.38 119 GLN A C 1
ATOM 946 O O . GLN A 1 119 ? -21.866 -1.994 15.950 1.00 70.38 119 GLN A O 1
ATOM 951 N N . LEU A 1 120 ? -21.856 -1.224 13.850 1.00 53.03 120 LEU A N 1
ATOM 952 C CA . LEU A 1 120 ? -22.958 -2.080 13.378 1.00 53.03 120 LEU A CA 1
ATOM 953 C C . LEU A 1 120 ? -22.856 -2.628 11.937 1.00 53.03 120 LEU A C 1
ATOM 955 O O . LEU A 1 120 ? -23.886 -2.870 11.315 1.00 53.03 120 LEU A O 1
ATOM 959 N N . GLN A 1 121 ? -21.668 -2.892 11.388 1.00 49.94 121 GLN A N 1
ATOM 960 C CA . GLN A 1 121 ? -21.577 -3.743 10.188 1.00 49.94 121 GLN A CA 1
ATOM 961 C C . GLN A 1 121 ? -20.375 -4.689 10.257 1.00 49.94 121 GLN A C 1
ATOM 963 O O . GLN A 1 121 ? -19.360 -4.470 9.598 1.00 49.94 121 GLN A O 1
ATOM 968 N N . ASP A 1 122 ? -20.544 -5.798 10.980 1.00 48.19 122 ASP A N 1
ATOM 969 C CA . ASP A 1 122 ? -19.983 -7.076 10.529 1.00 48.19 122 ASP A CA 1
ATOM 970 C C . ASP A 1 122 ? -20.782 -7.490 9.284 1.00 48.19 122 ASP A C 1
ATOM 972 O O . ASP A 1 122 ? -21.712 -8.295 9.333 1.00 48.19 122 ASP A O 1
ATOM 976 N N . SER A 1 123 ? -20.514 -6.835 8.157 1.00 39.16 123 SER A N 1
ATOM 977 C CA . SER A 1 123 ? -21.004 -7.307 6.868 1.00 39.16 123 SER A CA 1
ATOM 978 C C . SER A 1 123 ? -20.149 -8.507 6.467 1.00 39.16 123 SER A C 1
ATOM 980 O O . SER A 1 123 ? -18.955 -8.339 6.212 1.00 39.16 123 SER A O 1
ATOM 982 N N . ALA A 1 124 ? -20.813 -9.667 6.520 1.00 34.53 124 ALA A N 1
ATOM 983 C CA . ALA A 1 124 ? -20.436 -11.008 6.070 1.00 34.53 124 ALA A CA 1
ATOM 984 C C . ALA A 1 124 ? -19.476 -11.081 4.872 1.00 34.53 124 ALA A C 1
ATOM 986 O O . ALA A 1 124 ? -19.601 -10.239 3.953 1.00 34.53 124 ALA A O 1
#

Radius of gyration: 16.9 Å; chains: 1; bounding box: 46×32×39 Å